Protein AF-A0A2V7H4A9-F1 (afdb_monomer)

Mean predicted aligned error: 6.67 Å

Solvent-accessible surface area (backbone atoms only — not comparable to full-atom values): 8837 Å² total; per-residue (Å²): 133,83,87,80,74,74,68,50,73,65,60,46,61,70,33,69,68,48,44,51,52,55,51,48,53,53,50,53,36,28,68,69,58,72,44,94,89,59,77,59,61,76,88,49,49,65,61,52,52,52,50,53,50,51,52,47,40,72,77,25,77,84,66,74,70,75,78,89,50,69,72,56,26,39,27,52,92,82,40,67,47,60,60,51,50,49,60,74,41,59,87,48,56,72,66,57,42,48,48,57,53,47,55,51,50,54,51,30,56,60,62,51,69,78,67,58,86,83,42,71,34,72,42,80,95,76,69,49,73,32,46,54,64,39,14,40,25,42,47,40,49,54,40,50,76,70,58,77,110

Foldseek 3Di:
DDPPDDDPPVSQCPDPVNVVVVVVVVVVCQQVVVDDPDHDDPVCVVVVVVVVVVVQCVVPVVSPDDDDALCVLLCPPVNPLVVVLCVVCVPPDPVVSVVLVCVLRVVLVVQLPDPDFPDWAQDPVVRDIDTHSSRSSNVSSVCSVVVVD

Sequence (149 aa):
MSAAGRPSAVAHLRRPATIRERCANILTTGLGGGLTHFRVEPSRLPQVADFVAAVARRRYPGLAIPYHSRWRHLDAGGVARVAALGAALSRLPAAERARAKIDLIVTSVLLDAGAGETWRFREEQTGQTFARSEGLAVASFRMFEAGLF

Nearest PDB structures (foldseek):
  4cdl-assembly1_A  TM=4.782E-01  e=6.855E+00  Pseudomonas putida
  4pej-assembly1_A  TM=4.994E-01  e=8.687E+00  synthetic construct
  2zdi-assembly1_B-2  TM=2.931E-01  e=3.369E+00  Pyrococcus horikoshii
  3aei-assembly1_A  TM=2.620E-01  e=8.687E+00  Thermococcus sp. JCM 11816

Secondary structure (DSSP, 8-state):
-----PPPHHHHHTSHHHHHHHHHHHHHHHHTT--SS----GGGHHHHHHHHHHHHHHH-TT------SHHHHHTGGG--HHHHHHHHTTTS-HHHHHHHHHHHHHHHHHHTSS--SS-EEE-TTT--EEEHHHHHHHHHHHHHHTT--

Structure (mmCIF, N/CA/C/O backbone):
data_AF-A0A2V7H4A9-F1
#
_entry.id   AF-A0A2V7H4A9-F1
#
loop_
_atom_site.group_PDB
_atom_site.id
_atom_site.type_symbol
_atom_site.label_atom_id
_atom_site.label_alt_id
_atom_site.label_comp_id
_atom_site.label_asym_id
_atom_site.label_entity_id
_atom_site.label_seq_id
_atom_site.pdbx_PDB_ins_code
_atom_site.Cartn_x
_atom_site.Cartn_y
_atom_site.Cartn_z
_atom_site.occupancy
_atom_site.B_iso_or_equiv
_atom_site.auth_seq_id
_atom_site.auth_comp_id
_atom_site.auth_asym_id
_atom_site.auth_atom_id
_atom_site.pdbx_PDB_model_num
ATOM 1 N N . MET A 1 1 ? 47.610 11.010 10.880 1.00 41.50 1 MET A N 1
ATOM 2 C CA . MET A 1 1 ? 46.644 11.412 9.832 1.00 41.50 1 MET A CA 1
ATOM 3 C C . MET A 1 1 ? 45.313 10.746 10.128 1.00 41.50 1 MET A C 1
ATOM 5 O O . MET A 1 1 ? 45.229 9.528 10.068 1.00 41.50 1 MET A O 1
ATOM 9 N N . SER A 1 2 ? 44.327 11.537 10.554 1.00 45.53 2 SER A N 1
ATOM 10 C CA . SER A 1 2 ? 43.009 11.060 10.986 1.00 45.53 2 SER A CA 1
ATOM 11 C C . SER A 1 2 ? 42.267 10.386 9.830 1.00 45.53 2 SER A C 1
ATOM 13 O O . SER A 1 2 ? 42.147 10.967 8.750 1.00 45.53 2 SER A O 1
ATOM 15 N N . ALA A 1 3 ? 41.777 9.165 10.056 1.00 50.78 3 ALA A N 1
ATOM 16 C CA . ALA A 1 3 ? 40.857 8.467 9.168 1.00 50.78 3 ALA A CA 1
ATOM 17 C C . ALA A 1 3 ? 39.494 9.176 9.206 1.00 50.78 3 ALA A C 1
ATOM 19 O O . ALA A 1 3 ? 38.546 8.724 9.845 1.00 50.78 3 ALA A O 1
ATOM 20 N N . ALA A 1 4 ? 39.408 10.328 8.543 1.00 53.38 4 ALA A N 1
ATOM 21 C CA . ALA A 1 4 ? 38.169 11.060 8.359 1.00 53.38 4 ALA A CA 1
ATOM 22 C C . ALA A 1 4 ? 37.218 10.246 7.461 1.00 53.38 4 ALA A C 1
ATOM 24 O O . ALA A 1 4 ? 37.264 10.306 6.235 1.00 53.38 4 ALA A O 1
ATOM 25 N N . GLY A 1 5 ? 36.396 9.426 8.119 1.00 59.88 5 GLY A N 1
ATOM 26 C CA . GLY A 1 5 ? 34.981 9.195 7.837 1.00 59.88 5 GLY A CA 1
ATOM 27 C C . GLY A 1 5 ? 34.562 9.009 6.384 1.00 59.88 5 GLY A C 1
ATOM 28 O O . GLY A 1 5 ? 33.703 9.748 5.902 1.00 59.88 5 GLY A O 1
ATOM 29 N N . ARG A 1 6 ? 35.057 7.973 5.696 1.00 63.53 6 ARG A N 1
ATOM 30 C CA . ARG A 1 6 ? 34.281 7.436 4.569 1.00 63.53 6 ARG A CA 1
ATOM 31 C C . ARG A 1 6 ? 32.963 6.893 5.141 1.00 63.53 6 ARG A C 1
ATOM 33 O O . ARG A 1 6 ? 33.023 6.058 6.046 1.00 63.53 6 ARG A O 1
ATOM 40 N N . PRO A 1 7 ? 31.786 7.341 4.657 1.00 64.88 7 PRO A N 1
ATOM 41 C CA . PRO A 1 7 ? 30.528 6.709 5.025 1.00 64.88 7 PRO A CA 1
ATOM 42 C C . PRO A 1 7 ? 30.664 5.214 4.763 1.00 64.88 7 PRO A C 1
ATOM 44 O O . PRO A 1 7 ? 31.196 4.828 3.717 1.00 64.88 7 PRO A O 1
ATOM 47 N N . SER A 1 8 ? 30.201 4.377 5.691 1.00 87.88 8 SER A N 1
ATOM 48 C CA . SER A 1 8 ? 30.138 2.942 5.423 1.00 87.88 8 SER A CA 1
ATOM 49 C C . SER A 1 8 ? 29.394 2.710 4.105 1.00 87.88 8 SER A C 1
ATOM 51 O O . SER A 1 8 ? 28.529 3.507 3.725 1.00 87.88 8 SER A O 1
ATOM 53 N N . ALA A 1 9 ? 29.703 1.622 3.397 1.00 89.81 9 ALA A N 1
ATOM 54 C CA . ALA A 1 9 ? 29.003 1.291 2.155 1.00 89.81 9 ALA A CA 1
ATOM 55 C C . ALA A 1 9 ? 27.471 1.333 2.345 1.00 89.81 9 ALA A C 1
ATOM 57 O O . ALA A 1 9 ? 26.753 1.862 1.502 1.00 89.81 9 ALA A O 1
ATOM 58 N N . VAL A 1 10 ? 26.985 0.901 3.515 1.00 92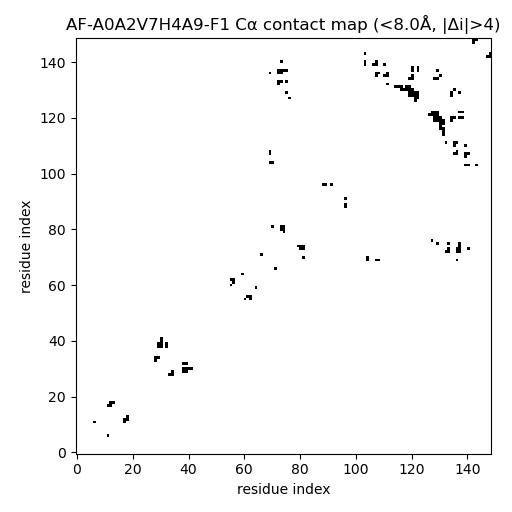.50 10 VAL A N 1
ATOM 59 C CA . VAL A 1 10 ? 25.574 1.001 3.920 1.00 92.50 10 VAL A CA 1
ATOM 60 C C . VAL A 1 10 ? 25.097 2.454 4.014 1.00 92.50 10 VAL A C 1
ATOM 62 O O . VAL A 1 10 ? 24.049 2.790 3.466 1.00 92.50 10 VAL A O 1
ATOM 65 N N . ALA A 1 11 ? 25.848 3.333 4.684 1.00 94.00 11 ALA A N 1
ATOM 66 C CA . ALA A 1 11 ? 25.495 4.748 4.797 1.00 94.00 11 ALA A CA 1
ATOM 67 C C . ALA A 1 11 ? 25.475 5.449 3.431 1.00 94.00 11 ALA A C 1
ATOM 69 O O . ALA A 1 11 ? 24.637 6.318 3.206 1.00 94.00 11 ALA A O 1
ATOM 70 N N . HIS A 1 12 ? 26.359 5.058 2.510 1.00 93.69 12 HIS A N 1
ATOM 71 C CA . HIS A 1 12 ? 26.338 5.540 1.133 1.00 93.69 12 HIS A CA 1
ATOM 72 C C . HIS A 1 12 ? 25.093 5.046 0.377 1.00 93.69 12 HIS A C 1
ATOM 74 O O . HIS A 1 12 ? 24.353 5.865 -0.160 1.00 93.69 12 HIS A O 1
ATOM 80 N N . LEU A 1 13 ? 24.805 3.738 0.402 1.00 92.75 13 LEU A N 1
ATOM 81 C CA . LEU A 1 13 ? 23.650 3.141 -0.287 1.00 92.75 13 LEU A CA 1
ATOM 82 C C . LEU A 1 13 ? 22.296 3.676 0.207 1.00 92.75 13 LEU A C 1
ATOM 84 O O . LEU A 1 13 ? 21.340 3.716 -0.561 1.00 92.75 13 LEU A O 1
ATOM 88 N N . ARG A 1 14 ? 22.208 4.122 1.466 1.00 93.50 14 ARG A N 1
ATOM 89 C CA . ARG A 1 14 ? 20.992 4.723 2.044 1.00 93.50 14 ARG A CA 1
ATOM 90 C C . ARG A 1 14 ? 20.763 6.186 1.647 1.00 93.50 14 ARG A C 1
ATOM 92 O O . ARG A 1 14 ? 19.715 6.737 1.979 1.00 93.50 14 ARG A O 1
ATOM 99 N N . ARG A 1 15 ? 21.703 6.846 0.960 1.00 96.12 15 ARG A N 1
ATOM 100 C CA . ARG A 1 15 ? 21.513 8.238 0.521 1.00 96.12 15 ARG A CA 1
ATOM 101 C C . ARG A 1 15 ? 20.464 8.301 -0.596 1.00 96.12 15 ARG A C 1
ATOM 103 O O . ARG A 1 15 ? 20.626 7.602 -1.596 1.00 96.12 15 ARG A O 1
ATOM 110 N N . PRO A 1 16 ? 19.463 9.201 -0.521 1.00 97.25 16 PRO A N 1
ATOM 111 C CA . PRO A 1 16 ? 18.482 9.374 -1.594 1.00 97.25 16 PRO A CA 1
ATOM 112 C C . PRO A 1 16 ? 19.109 9.658 -2.964 1.00 97.25 16 PRO A C 1
ATOM 114 O O . PRO A 1 16 ? 18.615 9.170 -3.975 1.00 97.25 16 PRO A O 1
ATOM 117 N N . ALA A 1 17 ? 20.218 10.407 -3.001 1.00 96.88 17 ALA A N 1
ATOM 118 C CA . ALA A 1 17 ? 20.963 10.666 -4.233 1.00 96.88 17 ALA A CA 1
ATOM 119 C C . ALA A 1 17 ? 21.522 9.372 -4.850 1.00 96.88 17 ALA A C 1
ATOM 121 O O . ALA A 1 17 ? 21.313 9.123 -6.032 1.00 96.88 17 ALA A O 1
ATOM 122 N N . THR A 1 18 ? 22.144 8.516 -4.034 1.00 96.56 18 THR A N 1
ATOM 123 C CA . THR A 1 18 ? 22.658 7.212 -4.471 1.00 96.56 18 THR A CA 1
ATOM 124 C C . THR A 1 18 ? 21.527 6.300 -4.943 1.00 96.56 18 THR A C 1
ATOM 126 O O . THR A 1 18 ? 21.660 5.656 -5.977 1.00 96.56 18 THR A O 1
ATOM 129 N N . ILE A 1 19 ? 20.383 6.278 -4.251 1.00 96.00 19 ILE A N 1
ATOM 130 C CA . ILE A 1 19 ? 19.203 5.514 -4.691 1.00 96.00 19 ILE A CA 1
ATOM 131 C C . ILE A 1 19 ? 18.736 5.996 -6.073 1.00 96.00 19 ILE A C 1
ATOM 133 O O . ILE A 1 19 ? 18.553 5.178 -6.973 1.00 96.00 19 ILE A O 1
ATOM 137 N N . ARG A 1 20 ? 18.604 7.316 -6.274 1.00 97.44 20 ARG A N 1
ATOM 138 C CA . ARG A 1 20 ? 18.199 7.902 -7.566 1.00 97.44 20 ARG A CA 1
ATOM 139 C C . ARG A 1 20 ? 19.167 7.548 -8.691 1.00 97.44 20 ARG A C 1
ATOM 141 O O . ARG A 1 20 ? 18.716 7.134 -9.753 1.00 97.44 20 ARG A O 1
ATOM 148 N N . GLU A 1 21 ? 20.469 7.672 -8.449 1.00 97.38 21 GLU A N 1
ATOM 149 C CA . GLU A 1 21 ? 21.514 7.301 -9.409 1.00 97.38 21 GLU A CA 1
ATOM 150 C C . GLU A 1 21 ? 21.395 5.825 -9.818 1.00 97.38 21 GLU A C 1
ATOM 152 O O . GLU A 1 21 ? 21.352 5.496 -11.002 1.00 97.38 21 GLU A O 1
ATOM 157 N N . ARG A 1 22 ? 21.260 4.915 -8.846 1.00 95.69 22 ARG A N 1
ATOM 158 C CA . ARG A 1 22 ? 21.149 3.475 -9.121 1.00 95.69 22 ARG A CA 1
ATOM 159 C C . ARG A 1 22 ? 19.860 3.126 -9.864 1.00 95.69 22 ARG A C 1
ATOM 161 O O . ARG A 1 22 ? 19.908 2.325 -10.795 1.00 95.69 22 ARG A O 1
ATOM 168 N N . CYS A 1 23 ? 18.734 3.746 -9.516 1.00 96.50 23 CYS A N 1
ATOM 169 C CA . CYS A 1 23 ? 17.485 3.593 -10.264 1.00 96.50 23 CYS A CA 1
ATOM 170 C C . CYS A 1 23 ? 17.610 4.112 -11.706 1.00 96.50 23 CYS A C 1
ATOM 172 O O . CYS A 1 23 ? 17.112 3.460 -12.623 1.00 96.50 23 CYS A O 1
ATOM 174 N N . ALA A 1 24 ? 18.300 5.237 -11.924 1.00 96.81 24 ALA A N 1
ATOM 175 C CA . ALA A 1 24 ? 18.549 5.765 -13.264 1.00 96.81 24 ALA A CA 1
ATOM 176 C C . ALA A 1 24 ? 19.378 4.788 -14.109 1.00 96.81 24 ALA A C 1
ATOM 178 O O . ALA A 1 24 ? 19.040 4.552 -15.264 1.00 96.81 24 ALA A O 1
ATOM 179 N N . ASN A 1 25 ? 20.389 4.136 -13.525 1.00 95.94 25 ASN A N 1
ATOM 180 C CA . ASN A 1 25 ? 21.176 3.114 -14.224 1.00 95.94 25 ASN A CA 1
ATOM 181 C C . ASN A 1 25 ? 20.307 1.930 -14.685 1.00 95.94 25 ASN A C 1
ATOM 183 O O . ASN A 1 25 ? 20.459 1.454 -15.812 1.00 95.94 25 ASN A O 1
ATOM 187 N N . ILE A 1 26 ? 19.368 1.479 -13.843 1.00 94.38 26 ILE A N 1
ATOM 188 C CA . ILE A 1 26 ? 18.411 0.416 -14.196 1.00 94.38 26 ILE A CA 1
ATOM 189 C C . ILE A 1 26 ? 17.502 0.876 -15.341 1.00 94.38 26 ILE A C 1
ATOM 191 O O . ILE A 1 26 ? 17.318 0.137 -16.307 1.00 94.38 26 ILE A O 1
ATOM 195 N N . LEU A 1 27 ? 16.966 2.099 -15.264 1.00 94.31 27 LEU A N 1
ATOM 196 C CA . LEU A 1 27 ? 16.108 2.656 -16.310 1.00 94.31 27 LEU A CA 1
ATOM 197 C C . LEU A 1 27 ? 16.851 2.778 -17.646 1.00 94.31 27 LEU A C 1
ATOM 199 O O . LEU A 1 27 ? 16.336 2.318 -18.661 1.00 94.31 27 LEU A O 1
ATOM 203 N N . THR A 1 28 ? 18.065 3.333 -17.648 1.00 96.75 28 THR A N 1
ATOM 204 C CA . THR A 1 28 ? 18.913 3.441 -18.845 1.00 96.75 28 THR A CA 1
ATOM 205 C C . THR A 1 28 ? 19.186 2.069 -19.452 1.00 96.75 28 THR A C 1
ATOM 207 O O . THR A 1 28 ? 19.026 1.890 -20.657 1.00 96.75 28 THR A O 1
ATOM 210 N N . THR A 1 29 ? 19.519 1.076 -18.621 1.00 96.19 29 THR A N 1
ATOM 211 C CA . THR A 1 29 ? 19.725 -0.309 -19.075 1.00 96.19 29 THR A CA 1
ATOM 212 C C . THR A 1 29 ? 18.455 -0.877 -19.714 1.00 96.19 29 THR A C 1
ATOM 214 O O . THR A 1 29 ? 18.516 -1.491 -20.778 1.00 96.19 29 THR A O 1
ATOM 217 N N . GLY A 1 30 ? 17.291 -0.638 -19.102 1.00 96.12 30 GLY A N 1
ATOM 218 C CA . GLY A 1 30 ? 16.001 -1.086 -19.622 1.00 96.12 30 GLY A CA 1
ATOM 219 C C . GLY A 1 30 ? 15.606 -0.440 -20.943 1.00 96.12 30 GLY A C 1
ATOM 220 O O . GLY A 1 30 ? 15.187 -1.145 -21.860 1.00 96.12 30 GLY A O 1
ATOM 221 N N . LEU A 1 31 ? 15.780 0.877 -21.062 1.00 96.12 31 LEU A N 1
ATOM 222 C CA . LEU A 1 31 ? 15.513 1.621 -22.295 1.00 96.12 31 LEU A CA 1
ATOM 223 C C . LEU A 1 31 ? 16.481 1.238 -23.422 1.00 96.12 31 LEU A C 1
ATOM 225 O O . LEU A 1 31 ? 16.087 1.233 -24.583 1.00 96.12 31 LEU A O 1
ATOM 229 N N . GLY A 1 32 ? 17.718 0.867 -23.082 1.00 96.56 32 GLY A N 1
ATOM 230 C CA . GLY A 1 32 ? 18.709 0.347 -24.025 1.00 96.56 32 GLY A CA 1
ATOM 231 C C . GLY A 1 32 ? 18.519 -1.124 -24.412 1.00 96.56 32 GLY A C 1
ATOM 232 O O . GLY A 1 32 ? 19.325 -1.648 -25.174 1.00 96.56 32 GLY A O 1
ATOM 233 N N . GLY A 1 33 ? 17.498 -1.815 -23.888 1.00 96.12 33 GLY A N 1
ATOM 234 C CA . GLY A 1 33 ? 17.243 -3.228 -24.189 1.00 96.12 33 GLY A CA 1
ATOM 235 C C . GLY A 1 33 ? 18.222 -4.213 -23.537 1.00 96.12 33 GLY A C 1
ATOM 236 O O . GLY A 1 33 ? 18.268 -5.371 -23.934 1.00 96.12 33 GLY A O 1
ATOM 237 N N . GLY A 1 34 ? 18.988 -3.785 -22.530 1.00 96.00 34 GLY A N 1
ATOM 238 C CA . GLY A 1 34 ? 20.017 -4.596 -21.865 1.00 96.00 34 GLY A CA 1
ATOM 239 C C . GLY A 1 34 ? 19.506 -5.526 -20.760 1.00 96.00 34 GLY A C 1
ATOM 240 O O . GLY A 1 34 ? 20.296 -5.993 -19.944 1.00 96.00 34 GLY A O 1
ATOM 241 N N . LEU A 1 35 ? 18.195 -5.756 -20.669 1.00 95.38 35 LEU A N 1
ATOM 242 C CA . LEU A 1 35 ? 17.578 -6.568 -19.619 1.00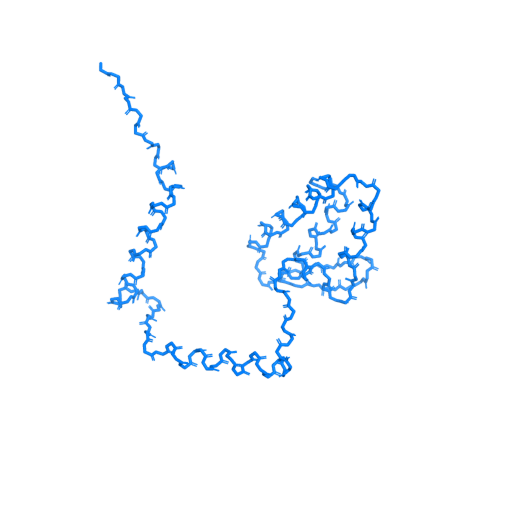 95.38 35 LEU A CA 1
ATOM 243 C C . LEU A 1 35 ? 17.263 -7.978 -20.121 1.00 95.38 35 LEU A C 1
ATOM 245 O O . LEU A 1 35 ? 16.734 -8.156 -21.213 1.00 95.38 35 LEU A O 1
ATOM 249 N N . THR A 1 36 ? 17.525 -8.982 -19.286 1.00 95.75 36 THR A N 1
ATOM 250 C CA . THR A 1 36 ? 17.406 -10.399 -19.663 1.00 95.75 36 THR A CA 1
ATOM 251 C C . THR A 1 36 ? 15.962 -10.877 -19.830 1.00 95.75 36 THR A C 1
ATOM 253 O O . THR A 1 36 ? 15.674 -11.676 -20.714 1.00 95.75 36 THR A O 1
ATOM 256 N N . HIS A 1 37 ? 15.048 -10.428 -18.962 1.00 96.06 37 HIS A N 1
ATOM 257 C CA . HIS A 1 37 ? 13.709 -11.026 -18.842 1.00 96.06 37 HIS A CA 1
ATOM 258 C C . HIS A 1 37 ? 12.569 -10.144 -19.358 1.00 96.06 37 HIS A C 1
ATOM 260 O O . HIS A 1 37 ? 11.457 -10.632 -19.538 1.00 96.06 37 HIS A O 1
ATOM 266 N N . PHE A 1 38 ? 12.806 -8.850 -19.571 1.00 93.00 38 PHE A N 1
ATOM 267 C CA . PHE A 1 38 ? 11.769 -7.923 -20.013 1.00 93.00 38 PHE A CA 1
ATOM 268 C C . PHE A 1 38 ? 12.351 -6.795 -20.858 1.00 93.00 38 PHE A C 1
ATOM 270 O O . PHE A 1 38 ? 13.485 -6.377 -20.655 1.00 93.00 38 PHE A O 1
ATOM 277 N N . ARG A 1 39 ? 11.545 -6.277 -21.788 1.00 93.88 39 ARG A N 1
ATOM 278 C CA . ARG A 1 39 ? 11.870 -5.110 -22.615 1.00 93.88 39 ARG A CA 1
ATOM 279 C C . ARG A 1 39 ? 11.066 -3.907 -22.143 1.00 93.88 39 ARG A C 1
ATOM 281 O O . ARG A 1 39 ? 9.875 -4.037 -21.863 1.00 93.88 39 ARG A O 1
ATOM 288 N N . VAL A 1 40 ? 11.690 -2.734 -22.110 1.00 94.81 40 VAL A N 1
ATOM 289 C CA . VAL A 1 40 ? 10.973 -1.472 -21.908 1.00 94.81 40 VAL A CA 1
ATOM 290 C C . VAL A 1 40 ? 10.543 -0.940 -23.272 1.00 94.81 40 VAL A C 1
ATOM 292 O O . VAL A 1 40 ? 11.371 -0.782 -24.161 1.00 94.81 40 VAL A O 1
ATOM 295 N N . GLU A 1 41 ? 9.246 -0.684 -23.447 1.00 95.38 41 GLU A N 1
ATOM 296 C CA . GLU A 1 41 ? 8.677 -0.175 -24.700 1.00 95.38 41 GLU A CA 1
ATOM 297 C C . GLU A 1 41 ? 7.938 1.149 -24.458 1.00 95.38 41 GLU A C 1
ATOM 299 O O . GLU A 1 41 ? 6.728 1.143 -24.206 1.00 95.38 41 GLU A O 1
ATOM 304 N N . PRO A 1 42 ? 8.638 2.298 -24.516 1.00 95.19 42 PRO A N 1
ATOM 305 C CA . PRO A 1 42 ? 8.021 3.600 -24.275 1.00 95.19 42 PRO A CA 1
ATOM 306 C C . PRO A 1 42 ? 6.886 3.917 -25.252 1.00 95.19 42 PRO A C 1
ATOM 308 O O . PRO A 1 42 ? 5.914 4.560 -24.860 1.00 95.19 42 PRO A O 1
ATOM 311 N N . SER A 1 43 ? 6.955 3.422 -26.497 1.00 96.81 43 SER A N 1
ATOM 312 C CA . SER A 1 43 ? 5.916 3.682 -27.505 1.00 96.81 43 SER A CA 1
ATOM 313 C C . SER A 1 43 ? 4.556 3.070 -27.150 1.00 96.81 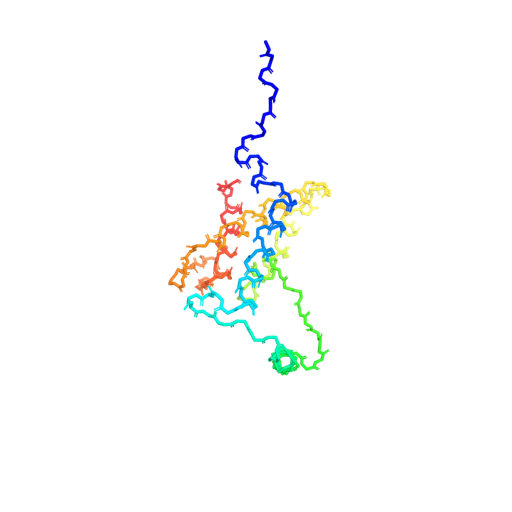43 SER A C 1
ATOM 315 O O . SER A 1 43 ? 3.528 3.519 -27.652 1.00 96.81 43 SER A O 1
ATOM 317 N N . ARG A 1 44 ? 4.518 2.081 -26.245 1.00 96.81 44 ARG A N 1
ATOM 318 C CA . ARG A 1 44 ? 3.276 1.464 -25.753 1.00 96.81 44 ARG A CA 1
ATOM 319 C C . ARG A 1 44 ? 2.644 2.210 -24.582 1.00 96.81 44 ARG A C 1
ATOM 321 O O . ARG A 1 44 ? 1.520 1.881 -24.210 1.00 96.81 44 ARG A O 1
ATOM 328 N N . LEU A 1 45 ? 3.316 3.209 -24.005 1.00 96.75 45 LEU A N 1
ATOM 329 C CA . LEU A 1 45 ? 2.799 3.942 -22.848 1.00 96.75 45 LEU A CA 1
ATOM 330 C C . LEU A 1 45 ? 1.401 4.555 -23.085 1.00 96.75 45 LEU A C 1
ATOM 332 O O . LEU A 1 45 ? 0.564 4.402 -22.193 1.00 96.75 45 LEU A O 1
ATOM 336 N N . PRO A 1 46 ? 1.083 5.147 -24.258 1.00 98.19 46 PRO A N 1
ATOM 337 C CA . PRO A 1 46 ? -0.272 5.626 -24.541 1.00 98.19 46 PRO A CA 1
ATOM 338 C C . PRO A 1 46 ? -1.327 4.514 -24.458 1.00 98.19 46 PRO A C 1
ATOM 340 O O . PRO A 1 46 ? -2.340 4.670 -23.785 1.00 98.19 46 PRO A O 1
ATOM 343 N N . GLN A 1 47 ? -1.045 3.344 -25.038 1.00 98.19 47 GLN A N 1
ATOM 344 C CA . GLN A 1 47 ? -1.964 2.198 -25.023 1.00 98.19 47 GLN A CA 1
ATOM 345 C C . GLN A 1 47 ? -2.194 1.666 -23.601 1.00 98.19 47 GLN A C 1
ATOM 347 O O . GLN A 1 47 ? -3.308 1.291 -23.240 1.00 98.19 47 GLN A O 1
ATOM 352 N N . VAL A 1 48 ? -1.143 1.642 -22.775 1.00 97.81 48 VAL A N 1
ATOM 353 C CA . VAL A 1 48 ? -1.248 1.251 -21.361 1.00 97.81 48 VAL A CA 1
ATOM 354 C C . VAL A 1 48 ? -2.090 2.263 -20.583 1.00 97.81 48 VAL A C 1
ATOM 356 O O . VAL A 1 48 ? -2.936 1.859 -19.784 1.00 97.81 48 VAL A O 1
ATOM 359 N N . ALA A 1 49 ? -1.902 3.562 -20.829 1.00 98.12 49 ALA A N 1
ATOM 360 C CA . ALA A 1 49 ? -2.700 4.610 -20.201 1.00 98.12 49 ALA A CA 1
ATOM 361 C C . ALA A 1 49 ? -4.188 4.481 -20.568 1.00 98.12 49 ALA A C 1
ATOM 363 O O . ALA A 1 49 ? -5.038 4.493 -19.674 1.00 98.12 49 ALA A O 1
ATOM 364 N N . ASP A 1 50 ? -4.499 4.262 -21.849 1.00 98.38 50 ASP A N 1
ATOM 365 C CA . ASP A 1 50 ? -5.867 4.040 -22.327 1.00 98.38 50 ASP A CA 1
ATOM 366 C C . ASP A 1 50 ? -6.498 2.800 -21.691 1.00 98.38 50 ASP A C 1
ATOM 368 O O . ASP A 1 50 ? -7.637 2.848 -21.218 1.00 98.38 50 ASP A O 1
ATOM 372 N N . PHE A 1 51 ? -5.745 1.700 -21.605 1.00 98.25 51 PHE A N 1
ATOM 373 C CA . PHE A 1 51 ? -6.197 0.475 -20.953 1.00 98.25 51 PHE A CA 1
ATOM 374 C C . PHE A 1 51 ? -6.532 0.704 -19.473 1.00 98.25 51 PHE A C 1
ATOM 376 O O . PHE A 1 51 ? -7.625 0.348 -19.024 1.00 98.25 51 PHE A O 1
ATOM 383 N N . VAL A 1 52 ? -5.628 1.329 -18.710 1.00 96.75 52 VAL A N 1
ATOM 384 C CA . VAL A 1 52 ? -5.853 1.633 -17.287 1.00 96.75 52 VAL A CA 1
ATOM 385 C C . VAL A 1 52 ? -7.064 2.549 -17.119 1.00 96.75 52 VAL A C 1
ATOM 387 O O . VAL A 1 52 ? -7.914 2.289 -16.265 1.00 96.75 52 VAL A O 1
ATOM 390 N N . ALA A 1 53 ? -7.199 3.576 -17.960 1.00 96.69 53 ALA A N 1
ATOM 391 C CA . ALA A 1 53 ? -8.334 4.488 -17.921 1.00 96.69 53 ALA A CA 1
ATOM 392 C C . ALA A 1 53 ? -9.659 3.777 -18.248 1.00 96.69 53 ALA A C 1
ATOM 394 O O . ALA A 1 53 ? -10.669 4.019 -17.584 1.00 96.69 53 ALA A O 1
ATOM 395 N N . ALA A 1 54 ? -9.670 2.864 -19.223 1.00 97.88 54 ALA A N 1
ATOM 396 C CA . ALA A 1 54 ? -10.838 2.052 -19.558 1.00 97.88 54 ALA A CA 1
ATOM 397 C C . ALA A 1 54 ? -11.233 1.114 -18.406 1.00 97.88 54 ALA A C 1
ATOM 399 O O . ALA A 1 54 ? -12.412 1.015 -18.062 1.00 97.88 54 ALA A O 1
ATOM 400 N N . VAL A 1 55 ? -10.260 0.460 -17.761 1.00 97.38 55 VAL A N 1
ATOM 401 C CA . VAL A 1 55 ? -10.498 -0.365 -16.565 1.00 97.38 55 VAL A CA 1
ATOM 402 C C . VAL A 1 55 ? -11.060 0.479 -15.420 1.00 97.38 55 VAL A C 1
ATOM 404 O O . VAL A 1 55 ? -12.047 0.076 -14.801 1.00 97.38 55 VAL A O 1
ATOM 407 N N . ALA A 1 56 ? -10.479 1.654 -15.164 1.00 95.75 56 ALA A N 1
ATOM 408 C CA . ALA A 1 56 ? -10.922 2.553 -14.105 1.00 95.75 56 ALA A CA 1
ATOM 409 C C . ALA A 1 56 ? -12.362 3.032 -14.336 1.00 95.75 56 ALA A C 1
ATOM 411 O O . ALA A 1 56 ? -13.186 2.888 -13.438 1.00 95.75 56 ALA A O 1
ATOM 412 N N . ARG A 1 57 ? -12.697 3.505 -15.545 1.00 97.00 57 ARG A N 1
ATOM 413 C CA . ARG A 1 57 ? -14.061 3.937 -15.909 1.00 97.00 57 ARG A CA 1
ATOM 414 C C . ARG A 1 57 ? -15.070 2.795 -15.848 1.00 97.00 57 ARG A C 1
ATOM 416 O O . ARG A 1 57 ? -16.173 2.988 -15.357 1.00 97.00 57 ARG A O 1
ATOM 423 N N . ARG A 1 58 ? -14.693 1.590 -16.288 1.00 97.31 58 ARG A N 1
ATOM 424 C CA . ARG A 1 58 ? -15.561 0.407 -16.187 1.00 97.31 58 ARG A CA 1
ATOM 425 C C . ARG A 1 58 ? -15.860 0.043 -14.731 1.00 97.31 58 ARG A C 1
ATOM 427 O O . ARG A 1 58 ? -16.986 -0.317 -14.410 1.00 97.31 58 ARG A O 1
ATOM 434 N N . ARG A 1 59 ? -14.854 0.106 -13.852 1.00 95.25 59 ARG A N 1
ATOM 435 C CA . ARG A 1 59 ? -14.987 -0.229 -12.422 1.00 95.25 59 ARG A CA 1
ATOM 436 C C . ARG A 1 59 ? -15.690 0.878 -11.631 1.00 95.25 59 ARG A C 1
ATOM 438 O O . ARG A 1 59 ? -16.407 0.571 -10.684 1.00 95.25 59 ARG A O 1
ATOM 445 N N . TYR A 1 60 ? -15.474 2.132 -12.020 1.00 95.62 60 TYR A N 1
ATOM 446 C CA . TYR A 1 60 ? -15.968 3.332 -11.351 1.00 95.62 60 TYR A CA 1
ATOM 447 C C . TYR A 1 60 ? -16.546 4.317 -12.387 1.00 95.62 60 TYR A C 1
ATOM 449 O O . TYR A 1 60 ? -15.891 5.310 -12.713 1.00 95.62 60 TYR A O 1
ATOM 457 N N . PRO A 1 61 ? -17.768 4.081 -12.907 1.00 96.12 61 PRO A N 1
ATOM 458 C CA . PRO A 1 61 ? -18.354 4.917 -13.963 1.00 96.12 61 PRO A CA 1
ATOM 459 C C . PRO A 1 61 ? -18.493 6.395 -13.583 1.00 96.12 61 PRO A C 1
ATOM 461 O O . PRO A 1 61 ? -18.266 7.268 -14.412 1.00 96.12 61 PRO A O 1
ATOM 464 N N . GLY A 1 62 ? -18.796 6.680 -12.313 1.00 96.62 62 GLY A N 1
ATOM 465 C CA . GLY A 1 62 ? -18.860 8.045 -11.778 1.00 96.62 62 GLY A CA 1
ATOM 466 C C . GLY A 1 62 ? -17.511 8.627 -11.347 1.00 96.62 62 GLY A C 1
ATOM 467 O O . GLY A 1 62 ? -17.493 9.669 -10.704 1.00 96.62 62 GLY A O 1
ATOM 468 N N . LEU A 1 63 ? -16.392 7.936 -11.607 1.00 94.00 63 LEU A N 1
ATOM 469 C CA . LEU A 1 63 ? -15.032 8.309 -11.182 1.00 94.00 63 LEU A CA 1
ATOM 470 C C . LEU A 1 63 ? -14.860 8.544 -9.669 1.00 94.00 63 LEU A C 1
ATOM 472 O O . LEU A 1 63 ? -13.825 9.042 -9.227 1.00 94.00 63 LEU A O 1
ATOM 476 N N . ALA A 1 64 ? -15.829 8.113 -8.861 1.00 94.19 64 ALA A N 1
ATOM 477 C CA . ALA A 1 64 ? -15.737 8.058 -7.410 1.00 94.19 64 ALA A CA 1
ATOM 478 C C . ALA A 1 64 ? -14.833 6.885 -7.002 1.00 94.19 64 ALA A C 1
ATOM 480 O O . ALA A 1 64 ? -15.302 5.834 -6.563 1.00 94.19 64 ALA A O 1
ATOM 481 N N . ILE A 1 65 ? -13.527 7.041 -7.228 1.00 89.81 65 ILE A N 1
ATOM 482 C CA . ILE A 1 65 ? -12.526 6.030 -6.904 1.00 89.81 65 ILE A CA 1
ATOM 483 C C . ILE A 1 65 ? -12.222 6.127 -5.403 1.00 89.81 65 ILE A C 1
ATOM 485 O O . ILE A 1 65 ? -11.665 7.130 -4.953 1.00 89.81 65 ILE A O 1
ATOM 489 N N . PRO A 1 66 ? -12.556 5.102 -4.605 1.00 84.38 66 PRO A N 1
ATOM 490 C CA . PRO A 1 66 ? -12.201 5.071 -3.193 1.00 84.38 66 PRO A CA 1
ATOM 491 C C . PRO A 1 66 ? -10.686 5.124 -2.993 1.00 84.38 66 PRO A C 1
ATOM 493 O O . PRO A 1 66 ? -9.931 4.454 -3.702 1.00 84.38 66 PRO A O 1
ATOM 496 N N . TYR A 1 67 ? -10.264 5.872 -1.972 1.00 83.50 67 TYR A N 1
ATOM 497 C CA . TYR A 1 67 ? -8.863 5.997 -1.583 1.00 83.50 67 TYR A CA 1
ATOM 498 C C . TYR A 1 67 ? -8.203 4.617 -1.435 1.00 83.50 67 TYR A C 1
ATOM 500 O O . TYR A 1 67 ? -8.734 3.717 -0.777 1.00 83.50 67 TYR A O 1
ATOM 508 N N . HIS A 1 68 ? -7.049 4.437 -2.079 1.00 83.69 68 HIS A N 1
ATOM 509 C CA . HIS A 1 68 ? -6.264 3.214 -1.974 1.00 83.69 68 HIS A CA 1
ATOM 510 C C . HIS A 1 68 ? -5.230 3.370 -0.860 1.00 83.69 68 HIS A C 1
ATOM 512 O O . HIS A 1 68 ? -4.299 4.166 -0.966 1.00 83.69 68 HIS A O 1
ATOM 518 N N . SER A 1 69 ? -5.410 2.623 0.225 1.00 90.69 69 SER A N 1
ATOM 519 C CA . SER A 1 69 ? -4.448 2.548 1.322 1.00 90.69 69 SER A CA 1
ATOM 520 C C . SER A 1 69 ? -4.673 1.307 2.165 1.00 90.69 69 SER A C 1
ATOM 522 O O . SER A 1 69 ? -5.726 0.669 2.083 1.00 90.69 69 SER A O 1
ATOM 524 N N . ARG A 1 70 ? -3.713 1.035 3.056 1.00 94.00 70 ARG A N 1
ATOM 525 C CA . ARG A 1 70 ? -3.853 -0.004 4.076 1.00 94.00 70 ARG A CA 1
ATOM 526 C C . ARG A 1 70 ? -5.139 0.146 4.889 1.00 94.00 70 ARG A C 1
ATOM 528 O O . ARG A 1 70 ? -5.758 -0.869 5.177 1.00 94.00 70 ARG A O 1
ATOM 535 N N . TRP A 1 71 ? -5.585 1.374 5.174 1.00 94.62 71 TRP A N 1
ATOM 536 C CA . TRP A 1 71 ? -6.847 1.624 5.882 1.00 94.62 71 TRP A CA 1
ATOM 537 C C . TRP A 1 71 ? -8.034 0.933 5.219 1.00 94.62 71 TRP A C 1
ATOM 539 O O . TRP A 1 71 ? -8.855 0.337 5.902 1.00 94.62 71 TRP A O 1
ATOM 549 N N . ARG A 1 72 ? -8.097 0.946 3.885 1.00 92.00 72 ARG A N 1
ATOM 550 C CA . ARG A 1 72 ? -9.183 0.292 3.154 1.00 92.00 72 ARG A CA 1
ATOM 551 C C . ARG A 1 72 ? -9.110 -1.235 3.231 1.00 92.00 72 ARG A C 1
ATOM 553 O O . ARG A 1 72 ? -10.151 -1.881 3.215 1.00 92.00 72 ARG 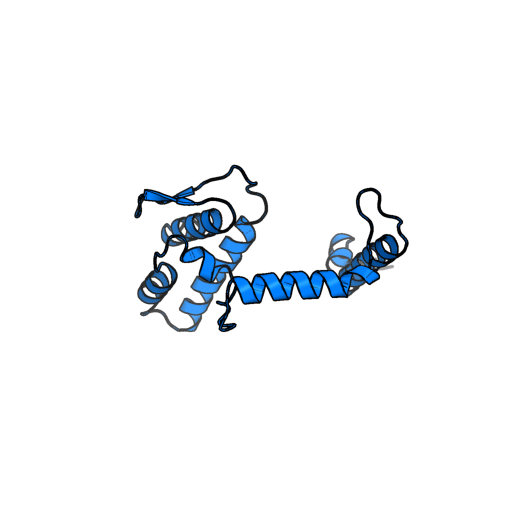A O 1
ATOM 560 N N . HIS A 1 73 ? -7.911 -1.811 3.324 1.00 94.31 73 HIS A N 1
ATOM 561 C CA . HIS A 1 73 ? -7.747 -3.257 3.509 1.00 94.31 73 HIS A CA 1
ATOM 562 C C . HIS A 1 73 ? -8.171 -3.717 4.910 1.00 94.31 73 HIS A C 1
ATOM 564 O O . HIS A 1 73 ? -8.631 -4.847 5.048 1.00 94.31 73 HIS A O 1
ATOM 570 N N . LEU A 1 74 ? -8.069 -2.858 5.935 1.00 95.44 74 LEU A N 1
ATOM 571 C CA . LEU A 1 74 ? -8.562 -3.184 7.280 1.00 95.44 74 LEU A CA 1
ATOM 572 C C . LEU A 1 74 ? -10.071 -3.463 7.277 1.00 95.44 74 LEU A C 1
ATOM 574 O O . LEU A 1 74 ? -10.526 -4.326 8.018 1.00 95.44 74 LEU A O 1
ATOM 578 N N . ASP A 1 75 ? -10.836 -2.808 6.404 1.00 95.56 75 ASP A N 1
ATOM 579 C CA . ASP A 1 75 ? -12.288 -3.002 6.288 1.00 95.56 75 ASP A CA 1
ATOM 580 C C . ASP A 1 75 ? -12.688 -4.100 5.277 1.00 95.56 75 ASP A C 1
ATOM 582 O O . ASP A 1 75 ? -13.838 -4.181 4.829 1.00 95.56 75 ASP A O 1
ATOM 586 N N . ALA A 1 76 ? -11.752 -4.981 4.899 1.00 94.81 76 ALA A N 1
ATOM 587 C CA . ALA A 1 76 ? -12.037 -6.106 4.013 1.00 94.81 76 ALA A CA 1
ATOM 588 C C . ALA A 1 76 ? -13.192 -6.977 4.544 1.00 94.81 76 ALA A C 1
ATOM 590 O O . ALA A 1 76 ? -13.348 -7.185 5.752 1.00 94.81 76 ALA A O 1
ATOM 591 N N . GLY A 1 77 ? -14.022 -7.476 3.623 1.00 94.19 77 GLY A N 1
ATOM 592 C CA . GLY A 1 77 ? -15.227 -8.236 3.969 1.00 94.19 77 GLY A CA 1
ATOM 593 C C . GLY A 1 77 ? -16.400 -7.381 4.458 1.00 94.19 77 GLY A C 1
ATOM 594 O O . GLY A 1 77 ? -17.340 -7.927 5.025 1.00 94.19 77 GLY A O 1
ATOM 595 N N . GLY A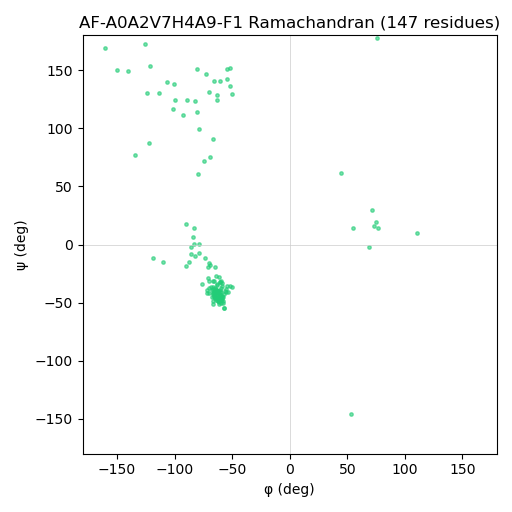 1 78 ? -16.352 -6.054 4.268 1.00 93.62 78 GLY A N 1
ATOM 596 C CA . GLY A 1 78 ? -17.451 -5.143 4.618 1.00 93.62 78 GLY A CA 1
ATOM 597 C C . GLY A 1 78 ? -17.592 -4.880 6.119 1.00 93.62 78 GLY A C 1
ATOM 598 O O . GLY A 1 78 ? -18.649 -4.455 6.576 1.00 93.62 78 GLY A O 1
ATOM 599 N N . VAL A 1 79 ? -16.540 -5.145 6.893 1.00 96.31 79 VAL A N 1
ATOM 600 C CA . VAL A 1 79 ? -16.531 -5.002 8.353 1.00 96.31 79 VAL A CA 1
ATOM 601 C C . VAL A 1 79 ? -15.853 -3.684 8.702 1.00 96.31 79 VAL A C 1
ATOM 603 O O . VAL A 1 79 ? -14.710 -3.474 8.320 1.00 96.31 79 VAL A O 1
ATOM 606 N N . ALA A 1 80 ? -16.528 -2.807 9.447 1.00 95.75 80 ALA A N 1
ATOM 607 C CA . ALA A 1 80 ? -16.045 -1.458 9.760 1.00 95.75 80 ALA A CA 1
ATOM 608 C C . ALA A 1 80 ? -14.998 -1.431 10.900 1.00 95.75 80 ALA A C 1
ATOM 610 O O . ALA A 1 80 ? -15.205 -0.808 11.946 1.00 95.75 80 ALA A O 1
ATOM 611 N N . ARG A 1 81 ? -13.860 -2.111 10.713 1.00 95.94 81 ARG A N 1
ATOM 612 C CA . ARG A 1 81 ? -12.760 -2.202 11.691 1.00 95.94 81 ARG A CA 1
ATOM 613 C C . ARG A 1 81 ? -12.104 -0.848 11.946 1.00 95.94 81 ARG A C 1
ATOM 615 O O . ARG A 1 81 ? -11.785 -0.528 13.088 1.00 95.94 81 ARG A O 1
ATOM 622 N N . VAL A 1 82 ? -11.963 -0.007 10.920 1.00 95.25 82 VAL A N 1
ATOM 623 C CA . VAL A 1 82 ? -11.413 1.351 11.079 1.00 95.25 82 VAL A CA 1
ATOM 624 C C . VAL A 1 82 ? -12.314 2.222 11.955 1.00 95.25 82 VAL A C 1
ATOM 626 O O . VAL A 1 82 ? -11.816 2.981 12.791 1.00 95.25 82 VAL A O 1
ATOM 629 N N . ALA A 1 83 ? -13.636 2.097 11.808 1.00 96.25 83 ALA A N 1
ATOM 630 C CA . ALA A 1 83 ? -14.587 2.798 12.666 1.00 96.25 83 ALA A CA 1
ATOM 631 C C . ALA A 1 83 ? -14.511 2.287 14.115 1.00 96.25 83 ALA A C 1
ATOM 633 O O . ALA A 1 83 ? -14.467 3.097 15.042 1.00 96.25 83 ALA A O 1
ATOM 634 N N . ALA A 1 84 ? -14.411 0.965 14.305 1.00 95.69 84 ALA A N 1
ATOM 635 C CA . ALA A 1 84 ? -14.235 0.351 15.621 1.00 95.69 84 ALA A CA 1
ATOM 636 C C . ALA A 1 84 ? -12.951 0.836 16.321 1.00 95.69 84 ALA A C 1
ATOM 638 O O . ALA A 1 84 ? -13.005 1.263 17.474 1.00 95.69 84 ALA A O 1
ATOM 639 N N . LEU A 1 85 ? -11.824 0.889 15.602 1.00 96.50 85 LEU A N 1
ATOM 640 C CA . LEU A 1 85 ? -10.577 1.470 16.107 1.00 96.50 85 LEU A CA 1
ATOM 641 C C . LEU A 1 85 ? -10.759 2.943 16.494 1.00 96.50 85 LEU A C 1
ATOM 643 O O . LEU A 1 85 ? -10.300 3.382 17.546 1.00 96.50 85 LEU A O 1
ATOM 647 N N . GLY A 1 86 ? -11.447 3.722 15.655 1.00 96.81 86 GLY A N 1
ATOM 648 C CA . GLY A 1 86 ? -11.758 5.121 15.948 1.00 96.81 86 GLY A CA 1
ATOM 649 C C . GLY A 1 86 ? -12.540 5.292 17.253 1.00 96.81 86 GLY A C 1
ATOM 650 O O . GLY A 1 86 ? -12.207 6.169 18.051 1.00 96.81 86 GLY A O 1
ATOM 651 N N . ALA A 1 87 ? -13.531 4.432 17.493 1.00 97.44 87 ALA A N 1
ATOM 652 C CA . ALA A 1 87 ? -14.307 4.421 18.728 1.00 97.44 87 ALA A CA 1
ATOM 653 C C . ALA A 1 87 ? -13.449 4.023 19.942 1.00 97.44 87 ALA A C 1
ATOM 655 O O . ALA A 1 87 ? -13.498 4.708 20.966 1.00 97.44 87 ALA A O 1
ATOM 656 N N . ALA A 1 88 ? -12.613 2.988 19.813 1.00 95.62 88 ALA A N 1
ATOM 657 C CA . ALA A 1 88 ? -11.715 2.530 20.876 1.00 95.62 88 ALA A CA 1
ATOM 658 C C . ALA A 1 88 ? -10.707 3.613 21.300 1.00 95.62 88 ALA A C 1
ATOM 660 O O . ALA A 1 88 ? -10.460 3.816 22.487 1.00 95.62 88 ALA A O 1
ATOM 661 N N . LEU A 1 89 ? -10.180 4.374 20.338 1.00 96.88 89 LEU A N 1
ATOM 662 C CA . LEU A 1 89 ? -9.209 5.443 20.586 1.00 96.88 89 LEU A CA 1
ATOM 663 C C . LEU A 1 89 ? -9.859 6.796 20.941 1.00 96.88 89 LEU A C 1
ATOM 665 O O . LEU A 1 89 ? -9.148 7.770 21.186 1.00 96.88 89 LEU A O 1
ATOM 669 N N . SER A 1 90 ? -11.192 6.900 20.950 1.00 97.38 90 SER A N 1
ATOM 670 C CA . SER A 1 90 ? -11.915 8.184 21.008 1.00 97.38 90 SER A CA 1
ATOM 671 C C . SER A 1 90 ? -11.601 9.038 22.242 1.00 97.38 90 SER A C 1
ATOM 673 O O . SER A 1 90 ? -11.564 10.265 22.142 1.00 97.38 90 SER A O 1
ATOM 675 N N . ARG A 1 91 ? -11.325 8.400 23.386 1.00 97.56 91 ARG A N 1
ATOM 676 C CA . ARG A 1 91 ? -11.016 9.074 24.659 1.00 97.56 91 ARG A CA 1
ATOM 677 C C . ARG A 1 91 ? -9.561 9.529 24.782 1.00 97.56 91 ARG A C 1
ATOM 679 O O . ARG A 1 91 ? -9.236 10.249 25.721 1.00 97.56 91 ARG A O 1
ATOM 686 N N . LEU A 1 92 ? -8.685 9.120 23.863 1.00 97.81 92 LEU A N 1
ATOM 687 C CA . LEU A 1 92 ? -7.276 9.499 23.901 1.00 97.81 92 LEU A CA 1
ATOM 688 C C . LEU A 1 92 ? -7.056 10.910 23.332 1.00 97.81 92 LEU A C 1
ATOM 690 O O . LEU A 1 92 ? -7.778 11.333 22.414 1.00 97.81 92 LEU A O 1
ATOM 694 N N . PRO A 1 93 ? -6.014 11.624 23.799 1.00 98.38 93 PRO A N 1
ATOM 695 C CA . PRO A 1 93 ? -5.560 12.861 23.175 1.00 98.38 93 PRO A CA 1
ATOM 696 C C . PRO A 1 93 ? -5.251 12.673 21.687 1.00 98.38 93 PRO A C 1
ATOM 698 O O . PRO A 1 93 ? -4.831 11.602 21.252 1.00 98.38 93 PRO A O 1
ATOM 701 N N . ALA A 1 94 ? -5.402 13.734 20.891 1.00 98.00 94 ALA A N 1
ATOM 702 C CA . ALA A 1 94 ? -5.229 13.660 19.437 1.00 98.00 94 ALA A CA 1
ATOM 703 C C . ALA A 1 94 ? -3.863 13.101 19.002 1.00 98.00 94 ALA A C 1
ATOM 705 O O . ALA A 1 94 ? -3.807 12.315 18.057 1.00 98.00 94 ALA A O 1
ATOM 706 N N . ALA A 1 95 ? -2.793 13.464 19.713 1.00 98.31 95 ALA A N 1
ATOM 707 C CA . ALA A 1 95 ? -1.447 12.964 19.449 1.00 98.31 95 ALA A CA 1
ATOM 708 C C . ALA A 1 95 ? -1.337 11.445 19.663 1.00 98.31 95 ALA A C 1
ATOM 710 O O . ALA A 1 95 ? -0.786 10.751 18.815 1.00 98.31 95 ALA A O 1
ATOM 711 N N . GLU A 1 96 ? -1.926 10.919 20.737 1.00 98.12 96 GLU A N 1
ATOM 712 C CA . GLU A 1 96 ? -1.908 9.482 21.038 1.00 98.12 96 GLU A CA 1
ATOM 713 C C . GLU A 1 96 ? -2.774 8.685 20.059 1.00 98.12 96 GLU A C 1
ATOM 715 O O . GLU A 1 96 ? -2.362 7.633 19.573 1.00 98.12 96 GLU A O 1
ATOM 720 N N . ARG A 1 97 ? -3.923 9.236 19.641 1.00 97.81 97 ARG A N 1
ATOM 721 C CA . ARG A 1 97 ? -4.705 8.644 18.543 1.00 97.81 97 ARG A CA 1
ATOM 722 C C . ARG A 1 97 ? -3.896 8.568 17.252 1.00 97.81 97 ARG A C 1
ATOM 724 O O . ARG A 1 97 ? -4.025 7.597 16.515 1.00 97.81 97 ARG A O 1
ATOM 731 N N . ALA A 1 98 ? -3.113 9.601 16.942 1.00 97.75 98 ALA A N 1
ATOM 732 C CA . ALA A 1 98 ? -2.282 9.617 15.745 1.00 97.75 98 ALA A CA 1
ATOM 733 C C . ALA A 1 98 ? -1.155 8.580 15.835 1.00 97.75 98 ALA A C 1
ATOM 735 O O . ALA A 1 98 ? -0.975 7.829 14.882 1.00 97.75 98 ALA A O 1
ATOM 736 N N . ARG A 1 99 ? -0.463 8.489 16.977 1.00 97.31 99 ARG A N 1
ATOM 737 C CA . ARG A 1 99 ? 0.590 7.489 17.225 1.00 97.31 99 ARG A CA 1
ATOM 738 C C . ARG A 1 99 ? 0.073 6.067 17.044 1.00 97.31 99 ARG A C 1
ATOM 740 O O . ARG A 1 99 ? 0.547 5.386 16.147 1.00 97.31 99 ARG A O 1
ATOM 747 N N . ALA A 1 100 ? -1.005 5.692 17.737 1.00 96.25 100 ALA A N 1
ATOM 748 C CA . ALA A 1 100 ? -1.601 4.358 17.612 1.00 96.25 100 ALA A CA 1
ATOM 749 C C . ALA A 1 100 ? -1.985 4.008 16.161 1.00 96.25 100 ALA A C 1
ATOM 751 O O . ALA A 1 100 ? -1.776 2.891 15.690 1.00 96.25 100 ALA A O 1
ATOM 752 N N . LYS A 1 101 ? -2.525 4.979 15.413 1.00 96.44 101 LYS A N 1
ATOM 753 C CA . LYS A 1 101 ? -2.858 4.799 13.994 1.00 96.44 101 LYS A CA 1
ATOM 754 C C . LYS A 1 101 ? -1.617 4.628 13.113 1.00 96.44 101 LYS A C 1
ATOM 756 O O . LYS A 1 101 ? -1.662 3.848 12.164 1.00 96.44 101 LYS A O 1
ATOM 761 N N . ILE A 1 102 ? -0.544 5.367 13.388 1.00 96.56 102 ILE A N 1
ATOM 762 C CA . ILE A 1 102 ? 0.732 5.246 12.673 1.00 96.56 102 ILE A CA 1
ATOM 763 C C . ILE A 1 102 ? 1.354 3.882 12.964 1.00 96.56 102 ILE A C 1
ATOM 765 O O . ILE A 1 102 ? 1.697 3.181 12.016 1.00 96.56 102 ILE A O 1
ATOM 769 N N . ASP A 1 103 ? 1.418 3.482 14.232 1.00 96.12 103 ASP A N 1
ATOM 770 C CA . ASP A 1 103 ? 2.013 2.217 14.665 1.00 96.12 103 ASP A CA 1
ATOM 771 C C . ASP A 1 103 ? 1.308 1.023 14.014 1.00 96.12 103 ASP A C 1
ATOM 773 O O . ASP A 1 103 ? 1.962 0.173 13.403 1.00 96.12 103 ASP A O 1
ATOM 777 N N . LEU A 1 104 ? -0.032 1.018 14.023 1.00 96.44 104 LEU A N 1
ATOM 778 C CA . LEU A 1 104 ? -0.832 0.010 13.330 1.00 96.44 104 LEU A CA 1
ATOM 779 C C . LEU A 1 104 ? -0.513 -0.038 11.830 1.00 96.44 104 LEU A C 1
ATOM 781 O O . LEU A 1 104 ? -0.218 -1.101 11.285 1.00 96.44 104 LEU A O 1
ATOM 785 N N . ILE A 1 105 ? -0.600 1.096 11.131 1.00 95.81 105 ILE A N 1
ATOM 786 C CA . ILE A 1 105 ? -0.509 1.100 9.666 1.00 95.81 105 ILE A CA 1
ATOM 787 C C . ILE A 1 105 ? 0.902 0.821 9.179 1.00 95.81 105 ILE A C 1
ATOM 789 O O . ILE A 1 105 ? 1.056 0.068 8.218 1.00 95.81 105 ILE A O 1
ATOM 793 N N . VAL A 1 106 ? 1.922 1.400 9.811 1.00 94.75 106 VAL A N 1
ATOM 794 C CA . VAL A 1 106 ? 3.319 1.161 9.435 1.00 94.75 106 VAL A CA 1
ATOM 795 C C . VAL A 1 106 ? 3.645 -0.317 9.611 1.00 94.75 106 VAL A C 1
ATOM 797 O O . VAL A 1 106 ? 4.102 -0.948 8.659 1.00 94.75 106 VAL A O 1
ATOM 800 N N . THR A 1 107 ? 3.318 -0.897 10.767 1.00 93.25 107 THR A N 1
ATOM 801 C CA . THR A 1 107 ? 3.535 -2.325 11.034 1.00 93.25 107 THR A CA 1
ATOM 802 C C . THR A 1 107 ? 2.772 -3.196 10.038 1.00 93.25 107 THR A C 1
ATOM 804 O O . THR A 1 107 ? 3.351 -4.071 9.398 1.00 93.25 107 THR A O 1
ATOM 807 N N . SER A 1 108 ? 1.490 -2.906 9.819 1.00 94.06 108 SER A N 1
ATOM 808 C CA . SER A 1 108 ? 0.638 -3.633 8.873 1.00 94.06 108 SER A CA 1
ATOM 809 C C . SER A 1 108 ? 1.152 -3.579 7.427 1.00 94.06 108 SER A C 1
ATOM 811 O O . SER A 1 108 ? 1.081 -4.568 6.700 1.00 94.06 108 SER A O 1
ATOM 813 N N . VAL A 1 109 ? 1.702 -2.441 6.991 1.00 92.50 109 VAL A N 1
ATOM 814 C CA . VAL A 1 109 ? 2.320 -2.301 5.663 1.00 92.50 109 VAL A CA 1
ATOM 815 C C . VAL A 1 109 ? 3.625 -3.085 5.565 1.00 92.50 109 VAL A C 1
ATOM 817 O O . VAL A 1 109 ? 3.854 -3.725 4.543 1.00 92.50 109 VAL A O 1
ATOM 820 N N . LEU A 1 110 ? 4.463 -3.063 6.602 1.00 90.38 110 LEU A N 1
ATOM 821 C CA . LEU A 1 110 ? 5.731 -3.796 6.602 1.00 90.38 110 LEU A CA 1
ATOM 822 C C . LEU A 1 110 ? 5.521 -5.317 6.589 1.00 90.38 110 LEU A C 1
ATOM 824 O O . LEU A 1 110 ? 6.251 -6.018 5.894 1.00 90.38 110 LEU A O 1
ATOM 828 N N . LEU A 1 111 ? 4.492 -5.816 7.281 1.00 86.62 111 LEU A N 1
ATOM 829 C CA . LEU A 1 111 ? 4.118 -7.237 7.279 1.00 86.62 111 LEU A CA 1
ATOM 830 C C . LEU A 1 111 ? 3.545 -7.723 5.938 1.00 86.62 111 LEU A C 1
ATOM 832 O O . LEU A 1 111 ? 3.511 -8.924 5.681 1.00 86.62 111 LEU A O 1
ATOM 836 N N . ASP A 1 112 ? 3.107 -6.812 5.068 1.00 82.94 112 ASP A N 1
ATOM 837 C CA . ASP A 1 112 ? 2.566 -7.158 3.748 1.00 82.94 112 ASP A CA 1
ATOM 838 C C . ASP A 1 112 ? 3.637 -7.656 2.769 1.00 82.94 112 ASP A C 1
ATOM 840 O O . ASP A 1 112 ? 3.337 -8.307 1.765 1.00 82.94 112 ASP A O 1
ATOM 844 N N . ALA A 1 113 ? 4.903 -7.350 3.051 1.00 71.56 113 ALA A N 1
ATOM 845 C CA . ALA A 1 113 ? 6.023 -7.754 2.227 1.00 71.56 113 ALA A CA 1
ATOM 846 C C . ALA A 1 113 ? 6.391 -9.223 2.500 1.00 71.56 113 ALA A C 1
ATOM 848 O O . ALA A 1 113 ? 7.122 -9.531 3.436 1.00 71.56 113 ALA A O 1
ATOM 849 N N . GLY A 1 114 ? 5.934 -10.132 1.632 1.00 67.75 114 GLY A N 1
ATOM 850 C CA . GLY A 1 114 ? 6.554 -11.457 1.493 1.00 67.75 114 GLY A CA 1
ATOM 851 C C . GLY A 1 114 ? 5.758 -12.669 1.982 1.00 67.75 114 GLY A C 1
ATOM 852 O O . GLY A 1 114 ? 6.305 -13.765 1.974 1.00 67.75 114 GLY A O 1
ATOM 853 N N . ALA A 1 115 ? 4.475 -12.534 2.331 1.00 77.62 115 ALA A N 1
ATOM 854 C CA . ALA A 1 115 ? 3.666 -13.695 2.741 1.00 77.62 115 ALA A CA 1
ATOM 855 C C . ALA A 1 115 ? 3.338 -14.676 1.591 1.00 77.62 115 ALA A C 1
ATOM 857 O O . ALA A 1 115 ? 2.939 -15.813 1.832 1.00 77.62 115 ALA A O 1
ATOM 858 N N . GLY A 1 116 ? 3.501 -14.251 0.333 1.00 79.31 116 GLY A N 1
ATOM 859 C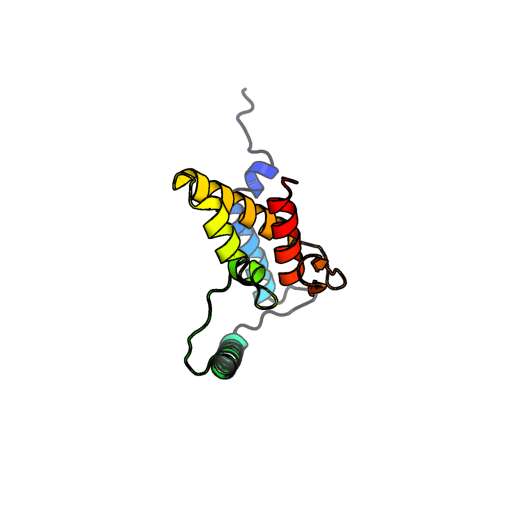 CA . GLY A 1 116 ? 3.206 -15.073 -0.842 1.00 79.31 116 GLY A CA 1
ATOM 860 C C . GLY A 1 116 ? 1.709 -15.214 -1.142 1.00 79.31 116 GLY A C 1
ATOM 861 O O . GLY A 1 116 ? 0.840 -14.667 -0.464 1.00 79.31 116 GLY A O 1
ATOM 862 N N . GLU A 1 117 ? 1.385 -15.920 -2.225 1.00 83.44 117 GLU A N 1
ATOM 863 C CA . GLU A 1 117 ? 0.016 -15.975 -2.750 1.00 83.44 117 GLU A CA 1
ATOM 864 C C . GLU A 1 117 ? -0.890 -17.046 -2.157 1.00 83.44 117 GLU A C 1
ATOM 866 O O . GLU A 1 117 ? -2.110 -16.990 -2.326 1.00 83.44 117 GLU A O 1
ATOM 871 N N . THR A 1 118 ? -0.307 -18.016 -1.465 1.00 89.81 118 THR A N 1
ATOM 872 C CA . THR A 1 118 ? -1.002 -19.145 -0.839 1.00 89.81 118 THR A CA 1
ATOM 873 C C . THR A 1 118 ? -1.422 -18.843 0.595 1.00 89.81 118 THR A C 1
ATOM 875 O O . THR A 1 118 ? -2.329 -19.491 1.108 1.00 89.81 118 THR A O 1
ATOM 878 N N . TRP A 1 119 ? -0.830 -17.826 1.225 1.00 91.81 119 TRP A N 1
ATOM 879 C CA . TRP A 1 119 ? -1.124 -17.457 2.605 1.00 91.81 119 TRP A CA 1
ATOM 880 C C . TRP A 1 119 ? -2.564 -16.954 2.781 1.00 91.81 119 TRP A C 1
ATOM 882 O O . TRP A 1 119 ? -3.105 -16.240 1.926 1.00 91.81 119 TRP A O 1
ATOM 892 N N . ARG A 1 120 ? -3.201 -17.342 3.889 1.00 94.44 120 ARG A N 1
ATOM 893 C CA . ARG A 1 120 ? -4.588 -17.004 4.240 1.00 94.44 120 ARG A CA 1
ATOM 894 C C . ARG A 1 120 ? -4.696 -16.701 5.732 1.00 94.44 120 ARG A C 1
ATOM 896 O O . ARG A 1 120 ? -4.005 -17.323 6.532 1.00 94.44 120 ARG A O 1
ATOM 903 N N . PHE A 1 121 ? -5.628 -15.824 6.095 1.00 95.75 121 PHE A N 1
ATOM 904 C CA . PHE A 1 121 ? -6.018 -15.561 7.479 1.00 95.75 121 PHE A CA 1
ATOM 905 C C . PHE A 1 121 ? -7.513 -15.782 7.662 1.00 95.75 121 PHE A C 1
ATOM 907 O O . PHE A 1 121 ? -8.309 -15.240 6.895 1.00 95.75 121 PHE A O 1
ATOM 914 N N . ARG A 1 122 ? -7.888 -16.553 8.685 1.00 97.38 122 ARG A N 1
ATOM 915 C CA . ARG A 1 122 ? -9.277 -16.724 9.113 1.00 97.38 122 ARG A CA 1
ATOM 916 C C . ARG A 1 122 ? -9.515 -15.854 10.337 1.00 97.38 122 ARG A C 1
ATOM 918 O O . ARG A 1 122 ? -8.903 -16.074 11.375 1.00 97.38 122 ARG A O 1
ATOM 925 N N . GLU A 1 123 ? -10.404 -14.881 10.206 1.00 96.88 123 GLU A N 1
ATOM 926 C CA . GLU A 1 123 ? -10.786 -14.025 11.319 1.00 96.88 123 GLU A CA 1
ATOM 927 C C . GLU A 1 123 ? -11.838 -14.722 12.182 1.00 96.88 123 GLU A C 1
ATOM 929 O O . GLU A 1 123 ? -12.907 -15.092 11.699 1.00 96.88 123 GLU A O 1
ATOM 934 N N . GLU A 1 124 ? -11.550 -14.872 13.470 1.00 95.44 124 GLU A N 1
ATOM 935 C CA . GLU A 1 124 ? -12.428 -15.574 14.404 1.00 95.44 124 GLU A CA 1
ATOM 936 C C . GLU A 1 124 ? -13.774 -14.860 14.592 1.00 95.44 124 GLU A C 1
ATOM 938 O O . GLU A 1 124 ? -14.822 -15.496 14.520 1.00 95.44 124 GLU A O 1
ATOM 943 N N . GLN A 1 125 ? -13.765 -13.529 14.735 1.00 91.94 125 GLN A N 1
ATOM 944 C CA . GLN A 1 125 ? -14.956 -12.731 15.050 1.00 91.94 125 GLN A CA 1
ATOM 945 C C . GLN A 1 125 ? -16.031 -12.767 13.955 1.00 91.94 125 GLN A C 1
ATOM 947 O O . GLN A 1 125 ? -17.205 -12.558 14.244 1.00 91.94 125 GLN A O 1
ATOM 952 N N . THR A 1 126 ? -15.643 -12.983 12.696 1.00 95.00 126 THR A N 1
ATOM 953 C CA . THR A 1 126 ? -16.576 -12.973 11.555 1.00 95.00 126 THR A CA 1
ATOM 954 C C . THR A 1 126 ? -16.643 -14.308 10.823 1.00 95.00 126 THR A C 1
ATOM 956 O O . THR A 1 126 ? -17.498 -14.489 9.959 1.00 95.00 126 THR A O 1
ATOM 959 N N . GLY A 1 127 ? -15.726 -15.233 11.119 1.00 96.75 127 GLY A N 1
ATOM 960 C CA . GLY A 1 127 ? -15.551 -16.487 10.391 1.00 96.75 127 GLY A CA 1
ATOM 961 C C . GLY A 1 127 ? -15.010 -16.326 8.965 1.00 96.75 127 GLY A C 1
ATOM 962 O O . GLY A 1 127 ? -14.779 -17.336 8.296 1.00 96.75 127 GLY A O 1
ATOM 963 N N . GLN A 1 128 ? -14.792 -15.096 8.485 1.00 97.69 128 GLN A N 1
ATOM 964 C CA . GLN A 1 128 ? -14.337 -14.830 7.122 1.00 97.69 128 GLN A CA 1
ATOM 965 C C . GLN A 1 128 ? -12.866 -15.211 6.939 1.00 97.69 128 GLN A C 1
ATOM 967 O O . GLN A 1 128 ? -12.044 -15.073 7.845 1.00 97.69 128 GLN A O 1
ATOM 972 N N . THR A 1 129 ? -12.527 -15.678 5.737 1.00 97.50 129 THR A N 1
ATOM 973 C CA . THR A 1 129 ? -11.146 -15.979 5.347 1.00 97.50 129 THR A CA 1
ATOM 974 C C . THR A 1 129 ? -10.692 -15.022 4.258 1.00 97.50 129 THR A C 1
ATOM 976 O O . THR A 1 129 ? -11.363 -14.857 3.241 1.00 97.50 129 THR A O 1
ATOM 979 N N . PHE A 1 130 ? -9.525 -14.422 4.461 1.00 95.25 130 PHE A N 1
ATOM 980 C CA . PHE A 1 130 ? -8.934 -13.428 3.577 1.00 95.25 130 PHE A CA 1
ATOM 981 C C . PHE A 1 130 ? -7.558 -13.891 3.090 1.00 95.25 130 PHE A C 1
ATOM 983 O O . PHE A 1 130 ? -6.867 -14.670 3.747 1.00 95.25 130 PHE A O 1
ATOM 990 N N . ALA A 1 131 ? -7.156 -13.406 1.921 1.00 93.50 131 ALA A N 1
ATOM 991 C CA . ALA A 1 131 ? -5.881 -13.702 1.274 1.00 93.50 131 ALA A CA 1
ATOM 992 C C . ALA A 1 131 ? -5.145 -12.400 0.947 1.00 93.50 131 ALA A C 1
ATOM 994 O O . ALA A 1 131 ? -5.745 -11.329 1.032 1.00 93.50 131 ALA A O 1
ATOM 995 N N . ARG A 1 132 ? -3.888 -12.506 0.490 1.00 89.81 132 ARG A N 1
ATOM 996 C CA . ARG A 1 132 ? -3.121 -11.369 -0.053 1.00 89.81 132 ARG A CA 1
ATOM 997 C C . ARG A 1 132 ? -3.095 -10.192 0.943 1.00 89.81 132 ARG A C 1
ATOM 999 O O . ARG A 1 132 ? -3.063 -10.408 2.157 1.00 89.81 132 ARG A O 1
ATOM 1006 N N . SER A 1 133 ? -3.099 -8.963 0.434 1.00 90.69 133 SER A N 1
ATOM 1007 C CA . SER A 1 133 ? -2.967 -7.758 1.246 1.00 90.69 133 SER A CA 1
ATOM 1008 C C . SER A 1 133 ? -4.141 -7.519 2.188 1.00 90.69 133 SER A C 1
ATOM 1010 O O . SER A 1 133 ? -3.939 -6.993 3.282 1.00 90.69 133 SER A O 1
ATOM 1012 N N . GLU A 1 134 ? -5.353 -7.930 1.818 1.00 93.25 134 GLU A N 1
ATOM 1013 C CA . GLU A 1 134 ? -6.524 -7.873 2.690 1.00 93.25 134 GLU A CA 1
ATOM 1014 C C . GLU A 1 134 ? -6.363 -8.794 3.900 1.00 93.25 134 GLU A C 1
ATOM 1016 O O . GLU A 1 134 ? -6.581 -8.369 5.031 1.00 93.25 134 GLU A O 1
ATOM 1021 N N . GLY A 1 135 ? -5.917 -10.035 3.690 1.00 94.31 135 GLY A N 1
ATOM 1022 C CA . GLY A 1 135 ? -5.692 -10.967 4.793 1.00 94.31 135 GLY A CA 1
ATOM 1023 C C . GLY A 1 135 ? -4.600 -10.501 5.746 1.00 94.31 135 GLY A C 1
ATOM 1024 O O . GLY A 1 135 ? -4.776 -10.590 6.958 1.00 94.31 135 GLY A O 1
ATOM 1025 N N . LEU A 1 136 ? -3.504 -9.955 5.216 1.00 94.62 136 LEU A N 1
ATOM 1026 C CA . LEU A 1 136 ? -2.411 -9.430 6.037 1.00 94.62 136 LEU A CA 1
ATOM 1027 C C . LEU A 1 136 ? -2.842 -8.181 6.808 1.00 94.62 136 LEU A C 1
ATOM 1029 O O . LEU A 1 136 ? -2.471 -8.017 7.969 1.00 94.62 136 LEU A O 1
ATOM 1033 N N . ALA A 1 137 ? -3.678 -7.331 6.207 1.00 95.06 137 ALA A N 1
ATOM 1034 C CA . ALA A 1 137 ? -4.262 -6.180 6.885 1.00 95.06 137 ALA A CA 1
ATOM 1035 C C . ALA A 1 137 ? -5.180 -6.601 8.043 1.00 95.06 137 ALA A C 1
ATOM 1037 O O . ALA A 1 137 ? -5.026 -6.099 9.153 1.00 95.06 137 ALA A O 1
AT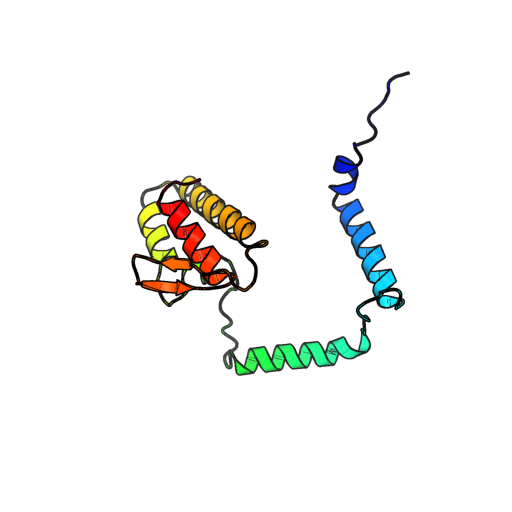OM 1038 N N . VAL A 1 138 ? -6.091 -7.553 7.819 1.00 96.62 138 VAL A N 1
ATOM 1039 C CA . VAL A 1 138 ? -6.998 -8.037 8.872 1.00 96.62 138 VAL A CA 1
ATOM 1040 C C . VAL A 1 138 ? -6.225 -8.770 9.974 1.00 96.62 138 VAL A C 1
ATOM 1042 O O . VAL A 1 138 ? -6.482 -8.532 11.151 1.00 96.62 138 VAL A O 1
ATOM 1045 N N . ALA A 1 139 ? -5.236 -9.598 9.629 1.00 95.62 139 ALA A N 1
ATOM 1046 C CA . ALA A 1 139 ? -4.404 -10.281 10.6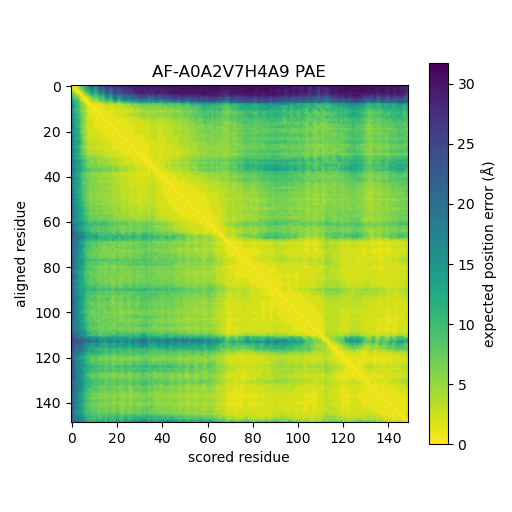19 1.00 95.62 139 ALA A CA 1
ATOM 1047 C C . ALA A 1 139 ? -3.625 -9.290 11.492 1.00 95.62 139 ALA A C 1
ATOM 1049 O O . ALA A 1 139 ? -3.714 -9.346 12.716 1.00 95.62 139 ALA A O 1
ATOM 1050 N N . SER A 1 140 ? -2.911 -8.343 10.876 1.00 95.62 140 SER A N 1
ATOM 1051 C CA . SER A 1 140 ? -2.144 -7.332 11.619 1.00 95.62 140 SER A CA 1
ATOM 1052 C C . SER A 1 140 ? -3.033 -6.429 12.475 1.00 95.62 140 SER A C 1
ATOM 1054 O O . SER A 1 140 ? -2.631 -6.080 13.580 1.00 95.62 140 SER A O 1
ATOM 1056 N N . PHE A 1 141 ? -4.256 -6.119 12.030 1.00 96.69 141 PHE A N 1
ATOM 1057 C CA . PHE A 1 141 ? -5.251 -5.430 12.855 1.00 96.69 141 PHE A CA 1
ATOM 1058 C C . PHE A 1 141 ? -5.562 -6.198 14.140 1.00 96.69 141 PHE A C 1
ATOM 1060 O O . PHE A 1 141 ? -5.485 -5.635 15.227 1.00 96.69 141 PHE A O 1
ATOM 1067 N N . ARG A 1 142 ? -5.869 -7.496 14.025 1.00 96.31 142 ARG A N 1
ATOM 1068 C CA . ARG A 1 142 ? -6.195 -8.337 15.185 1.00 96.31 142 ARG A CA 1
ATOM 1069 C C . ARG A 1 142 ? -5.000 -8.546 16.106 1.00 96.31 142 ARG A C 1
ATOM 1071 O O . ARG A 1 142 ? -5.165 -8.517 17.319 1.00 96.31 142 ARG A O 1
ATOM 1078 N N . MET A 1 143 ? -3.800 -8.698 15.549 1.00 95.19 143 MET A N 1
ATOM 1079 C CA . MET A 1 143 ? -2.567 -8.773 16.338 1.00 95.19 143 MET A CA 1
ATOM 1080 C C . MET A 1 143 ? -2.304 -7.471 17.108 1.00 95.19 143 MET A C 1
ATOM 1082 O O . MET A 1 143 ? -1.912 -7.520 18.270 1.00 95.19 143 MET A O 1
ATOM 1086 N N . PHE A 1 144 ? -2.558 -6.317 16.487 1.00 95.88 144 PHE A N 1
ATOM 1087 C CA . PHE A 1 144 ? -2.432 -5.013 17.136 1.00 95.88 144 PHE A CA 1
ATOM 1088 C C . PHE A 1 144 ? -3.460 -4.832 18.262 1.00 95.88 144 PHE A C 1
ATOM 1090 O O . PHE A 1 144 ? -3.094 -4.437 19.362 1.00 95.88 144 PHE A O 1
ATOM 1097 N N . GLU A 1 145 ? -4.731 -5.184 18.035 1.00 94.44 145 GLU A N 1
ATOM 1098 C CA . GLU A 1 145 ? -5.761 -5.154 19.089 1.00 94.44 145 GLU A CA 1
ATOM 1099 C C . GLU A 1 145 ? -5.430 -6.078 20.270 1.00 94.44 145 GLU A C 1
ATOM 1101 O O . GLU A 1 145 ? -5.762 -5.760 21.410 1.00 94.44 145 GLU A O 1
ATOM 1106 N N . ALA A 1 146 ? -4.761 -7.201 20.007 1.00 94.44 146 ALA A N 1
ATOM 1107 C CA . ALA A 1 146 ? -4.312 -8.142 21.028 1.00 94.44 146 ALA A CA 1
ATOM 1108 C C . ALA A 1 146 ? -2.974 -7.751 21.695 1.00 94.44 146 ALA A C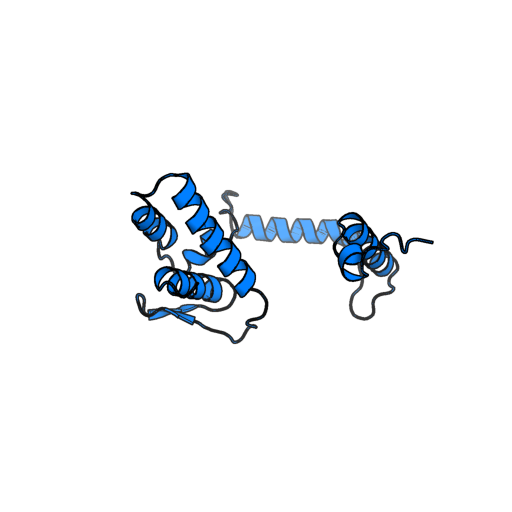 1
ATOM 1110 O O . ALA A 1 146 ? -2.506 -8.480 22.568 1.00 94.44 146 ALA A O 1
ATOM 1111 N N . GLY A 1 147 ? -2.361 -6.621 21.317 1.00 93.94 147 GLY A N 1
ATOM 1112 C CA . GLY A 1 147 ? -1.138 -6.106 21.943 1.00 93.94 147 GLY A CA 1
ATOM 1113 C C . GLY A 1 147 ? 0.127 -6.914 21.639 1.00 93.94 147 GLY A C 1
ATOM 1114 O O . GLY A 1 147 ? 1.021 -6.986 22.477 1.00 93.94 147 GLY A O 1
ATOM 1115 N N . LEU A 1 148 ? 0.207 -7.559 20.469 1.00 93.81 148 LEU A N 1
ATOM 1116 C CA . LEU A 1 148 ? 1.389 -8.343 20.074 1.00 93.81 148 LEU A CA 1
ATOM 1117 C C . LEU A 1 148 ? 2.600 -7.478 19.677 1.00 93.81 148 LEU A C 1
ATOM 1119 O O . LEU A 1 148 ? 3.696 -8.021 19.519 1.00 93.81 148 LEU A O 1
ATOM 1123 N N . PHE A 1 149 ? 2.402 -6.173 19.491 1.00 86.88 149 PHE A N 1
ATOM 1124 C CA . PHE A 1 149 ? 3.427 -5.192 19.136 1.00 86.88 149 PHE A CA 1
ATOM 1125 C C . PHE A 1 149 ? 3.265 -3.936 19.987 1.00 86.88 149 PHE A C 1
ATOM 1127 O O . PHE A 1 149 ? 2.100 -3.617 20.321 1.00 86.88 149 PHE A O 1
#

Radius of gyration: 21.81 Å; Cα contacts (8 Å, |Δi|>4): 98; chains: 1; bounding box: 66×33×52 Å

pLDDT: mean 92.41, std 9.81, range [41.5, 98.38]